Protein AF-X1IJF9-F1 (afdb_monomer_lite)

Sequence (77 aa):
LLNPFVVAGIVSFALSMLVWLYVLSRLELSVAFPFVALNYVLILFASHFLLKETITPVKIMGVAVIVLGVFLISRGA

Radius of gyration: 16.01 Å; chains: 1; bounding box: 35×37×36 Å

InterPro domains:
  IPR000390 Small drug/metabolite transporter protein family [PTHR30561] (4-74)
  IPR000620 EamA domain [PF00892] (5-74)
  IPR037185 Multidrug transporter EmrE superfamily [SSF103481] (4-76)

Structure (mmCIF, N/CA/C/O backbone):
data_AF-X1IJF9-F1
#
_entry.id   AF-X1IJF9-F1
#
loop_
_atom_site.group_PDB
_atom_site.id
_atom_site.type_symbol
_atom_site.label_atom_id
_atom_site.label_alt_id
_atom_site.label_comp_id
_atom_site.label_asym_id
_atom_site.label_entity_id
_atom_site.label_seq_id
_atom_site.pdbx_PDB_ins_code
_atom_site.Cartn_x
_atom_site.Cartn_y
_atom_site.Cartn_z
_atom_site.occupancy
_atom_site.B_iso_or_equiv
_atom_site.auth_seq_id
_atom_site.auth_comp_id
_atom_site.auth_asym_id
_atom_site.auth_atom_id
_atom_site.pdbx_PDB_model_num
ATOM 1 N N . LEU A 1 1 ? 19.443 10.515 -20.566 1.00 59.41 1 LEU A N 1
ATOM 2 C CA . LEU A 1 1 ? 18.909 11.320 -19.440 1.00 59.41 1 LEU A CA 1
ATOM 3 C C . LEU A 1 1 ? 17.380 11.382 -19.460 1.00 59.41 1 LEU A C 1
ATOM 5 O O . LEU A 1 1 ? 16.787 11.113 -18.429 1.00 59.41 1 LEU A O 1
ATOM 9 N N . LEU A 1 2 ? 16.730 11.614 -20.608 1.00 75.75 2 LEU A N 1
ATOM 10 C CA . LEU A 1 2 ? 15.271 11.474 -20.750 1.00 75.75 2 LEU A CA 1
ATOM 11 C C . LEU A 1 2 ? 14.911 10.105 -21.343 1.00 75.75 2 LEU A C 1
ATOM 13 O O . LEU A 1 2 ? 14.711 9.972 -22.545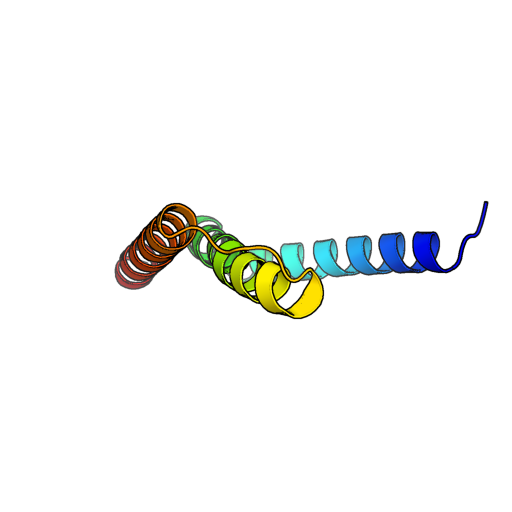 1.00 75.75 2 LEU A O 1
ATOM 17 N N . ASN A 1 3 ? 14.895 9.064 -20.509 1.00 92.19 3 ASN A N 1
ATOM 18 C CA . ASN A 1 3 ? 14.301 7.788 -20.907 1.00 92.19 3 ASN A CA 1
ATOM 19 C C . ASN A 1 3 ? 12.772 7.913 -20.743 1.00 92.19 3 ASN A C 1
ATOM 21 O O . ASN A 1 3 ? 12.336 8.219 -19.630 1.00 92.19 3 ASN A O 1
ATOM 25 N N . PRO A 1 4 ? 11.959 7.682 -21.792 1.00 90.62 4 PRO A N 1
ATOM 26 C CA . PRO A 1 4 ? 10.500 7.778 -21.710 1.00 90.62 4 PRO A CA 1
ATOM 27 C C . PRO A 1 4 ? 9.894 6.989 -20.543 1.00 90.62 4 PRO A C 1
ATOM 29 O O . PRO A 1 4 ? 8.977 7.480 -19.891 1.00 90.62 4 PRO A O 1
ATOM 32 N N . PHE A 1 5 ? 10.452 5.820 -20.208 1.00 93.19 5 PHE A N 1
ATOM 33 C CA . PHE A 1 5 ? 10.008 5.013 -19.066 1.00 93.19 5 PHE A CA 1
ATOM 34 C C . PHE A 1 5 ? 10.303 5.678 -17.718 1.00 93.19 5 PHE A C 1
ATOM 36 O O . PHE A 1 5 ? 9.495 5.601 -16.797 1.00 93.19 5 PHE A O 1
ATOM 43 N N . VAL A 1 6 ? 11.439 6.370 -17.606 1.00 93.12 6 VAL A N 1
ATOM 44 C CA . VAL A 1 6 ? 11.807 7.113 -16.392 1.00 93.12 6 VAL A CA 1
ATOM 45 C C . VAL A 1 6 ? 10.893 8.322 -16.221 1.00 93.12 6 VAL A C 1
ATOM 47 O O . VAL A 1 6 ? 10.380 8.549 -15.130 1.00 93.12 6 VAL A O 1
ATOM 50 N N . VAL A 1 7 ? 10.626 9.063 -17.301 1.00 93.88 7 VAL A N 1
ATOM 51 C CA . VAL A 1 7 ? 9.699 10.205 -17.270 1.00 93.88 7 VAL A CA 1
ATOM 52 C C . VAL A 1 7 ? 8.284 9.743 -16.917 1.00 93.88 7 VAL A C 1
ATOM 54 O O . VAL A 1 7 ? 7.652 10.340 -16.048 1.00 93.88 7 VAL A O 1
ATOM 57 N N . ALA A 1 8 ? 7.808 8.649 -17.517 1.00 94.62 8 ALA A N 1
ATOM 58 C CA . ALA A 1 8 ? 6.508 8.067 -17.190 1.00 94.62 8 ALA A CA 1
ATOM 59 C C . ALA A 1 8 ? 6.419 7.643 -15.714 1.00 94.62 8 ALA A C 1
ATOM 61 O O . ALA A 1 8 ? 5.424 7.937 -15.053 1.00 94.62 8 ALA A O 1
ATOM 62 N N . GLY A 1 9 ? 7.473 7.020 -15.175 1.00 93.38 9 GLY A N 1
ATOM 63 C CA . GLY A 1 9 ? 7.550 6.660 -13.758 1.00 93.38 9 GLY A CA 1
ATOM 64 C C . GLY A 1 9 ? 7.480 7.878 -12.833 1.00 93.38 9 GLY A C 1
ATOM 65 O O . GLY A 1 9 ? 6.711 7.873 -11.874 1.00 93.38 9 GLY A O 1
ATOM 66 N N . ILE A 1 10 ? 8.215 8.948 -13.153 1.00 94.69 10 ILE A N 1
ATOM 67 C CA . ILE A 1 10 ? 8.198 10.201 -12.380 1.00 94.69 10 ILE 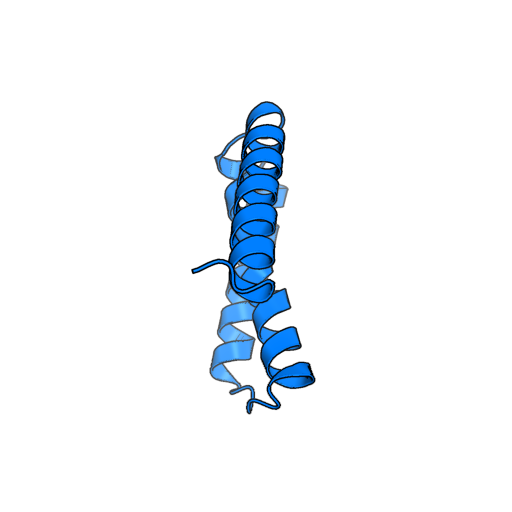A CA 1
ATOM 68 C C . ILE A 1 10 ? 6.803 10.838 -12.400 1.00 94.69 10 ILE A C 1
ATOM 70 O O . ILE A 1 10 ? 6.286 11.214 -11.348 1.00 94.69 10 ILE A O 1
ATOM 74 N N . VAL A 1 11 ? 6.168 10.928 -13.573 1.00 95.62 11 VAL A N 1
ATOM 75 C CA . VAL A 1 11 ? 4.811 11.483 -13.703 1.00 95.62 11 VAL A CA 1
ATOM 76 C C . VAL A 1 11 ? 3.802 10.635 -12.927 1.00 95.62 11 VAL A C 1
ATOM 78 O O . VAL A 1 11 ? 3.000 11.181 -12.172 1.00 95.62 11 VAL A O 1
ATOM 81 N N . SER A 1 12 ? 3.871 9.307 -13.041 1.00 95.62 12 SER A N 1
ATOM 82 C CA . SER A 1 12 ? 3.005 8.398 -12.284 1.00 95.62 12 SER A CA 1
ATOM 83 C C . SER A 1 12 ? 3.192 8.550 -10.773 1.00 95.62 12 SER A C 1
ATOM 85 O O . SER A 1 12 ? 2.214 8.505 -10.028 1.00 95.62 12 SER A O 1
ATOM 87 N N . PHE A 1 13 ? 4.427 8.744 -10.309 1.00 94.25 13 PHE A N 1
ATOM 88 C CA . PHE A 1 13 ? 4.718 8.957 -8.894 1.00 94.25 13 PHE A CA 1
ATOM 89 C C . PHE A 1 13 ? 4.147 10.289 -8.394 1.00 94.25 13 PHE A C 1
ATOM 91 O O . PHE A 1 13 ? 3.486 10.327 -7.356 1.00 94.25 13 PHE A O 1
ATOM 98 N N . ALA A 1 14 ? 4.322 11.367 -9.164 1.00 96.06 14 ALA A N 1
ATOM 99 C CA . ALA A 1 14 ? 3.736 12.667 -8.849 1.00 96.06 14 ALA A CA 1
ATOM 100 C C . ALA A 1 14 ? 2.200 12.594 -8.775 1.00 96.06 14 ALA A C 1
ATOM 102 O O . ALA A 1 14 ? 1.601 13.091 -7.822 1.00 96.06 14 ALA A O 1
ATOM 103 N N . LEU A 1 15 ? 1.557 11.908 -9.726 1.00 96.31 15 LEU A N 1
ATOM 104 C CA . LEU A 1 15 ? 0.109 11.682 -9.708 1.00 96.31 15 LEU A CA 1
ATOM 105 C C . LEU A 1 15 ? -0.332 10.853 -8.497 1.00 96.31 15 LEU A C 1
ATOM 107 O O . LEU A 1 15 ? -1.296 11.220 -7.828 1.00 96.31 15 LEU A O 1
ATOM 111 N N . SER A 1 16 ? 0.393 9.779 -8.173 1.00 93.31 16 SER A N 1
ATOM 112 C CA . SER A 1 16 ? 0.120 8.962 -6.986 1.00 93.31 16 SER A CA 1
ATOM 113 C C . SER A 1 16 ? 0.167 9.794 -5.704 1.00 93.31 16 SER A C 1
ATOM 115 O O . SER A 1 16 ? -0.684 9.622 -4.832 1.00 93.31 16 SER A O 1
ATOM 117 N N . MET A 1 17 ? 1.131 10.710 -5.588 1.00 95.06 17 MET A N 1
ATOM 118 C CA . MET A 1 17 ? 1.238 11.614 -4.443 1.00 95.06 17 MET A CA 1
ATOM 119 C C . MET A 1 17 ? 0.041 12.571 -4.357 1.00 95.06 17 MET A C 1
ATOM 121 O O . MET A 1 17 ? -0.511 12.752 -3.273 1.00 95.06 17 MET A O 1
ATOM 125 N N . LEU A 1 18 ? -0.401 13.147 -5.479 1.00 96.19 18 LEU A N 1
ATOM 126 C CA . LEU A 1 18 ? -1.576 14.027 -5.505 1.00 96.19 18 LEU A CA 1
ATOM 127 C C . LEU A 1 18 ? -2.856 13.291 -5.093 1.00 96.19 18 LEU A C 1
ATOM 129 O O . LEU A 1 18 ? -3.628 13.808 -4.286 1.00 96.19 18 LEU A O 1
ATOM 133 N N . VAL A 1 19 ? -3.059 12.072 -5.601 1.00 93.56 19 VAL A N 1
ATOM 134 C CA . VAL A 1 19 ? -4.194 11.222 -5.207 1.00 93.56 19 VAL A CA 1
ATOM 135 C C . VAL A 1 19 ? -4.135 10.910 -3.714 1.00 93.56 19 VAL A C 1
ATOM 137 O O . VAL A 1 19 ? -5.152 11.007 -3.031 1.00 93.56 19 VAL A O 1
ATOM 140 N N . TRP A 1 20 ? -2.953 10.594 -3.181 1.00 92.88 20 TRP A N 1
ATOM 141 C CA . TRP A 1 20 ? -2.791 10.317 -1.756 1.00 92.88 20 TRP A CA 1
ATOM 142 C C . TRP A 1 20 ? -3.131 11.529 -0.881 1.00 92.88 20 TRP A C 1
ATOM 144 O O . TRP A 1 20 ? -3.885 11.402 0.083 1.00 92.88 20 TRP A O 1
ATOM 154 N N . LEU A 1 21 ? -2.658 12.721 -1.252 1.00 94.12 21 LEU A N 1
ATOM 155 C CA . LEU A 1 21 ? -3.009 13.963 -0.556 1.00 94.12 21 LEU A CA 1
ATOM 156 C C . LEU A 1 21 ? -4.513 14.250 -0.618 1.00 94.12 21 LEU A C 1
ATOM 158 O O . LEU A 1 21 ? -5.104 14.659 0.381 1.00 94.12 21 LEU A O 1
ATOM 162 N N . TYR A 1 22 ? -5.150 13.997 -1.762 1.00 93.75 22 TYR A N 1
ATOM 163 C CA . TYR A 1 22 ? -6.598 14.126 -1.896 1.00 93.75 22 TYR A CA 1
ATOM 164 C C . TYR A 1 22 ? -7.346 13.179 -0.948 1.00 93.75 22 TYR A C 1
ATOM 166 O O . TYR A 1 22 ? -8.259 13.621 -0.250 1.00 93.75 22 TYR A O 1
ATOM 174 N N . VAL A 1 23 ? -6.940 11.909 -0.864 1.00 91.75 23 VAL A N 1
ATOM 175 C CA . VAL A 1 23 ? -7.533 10.934 0.066 1.00 91.75 23 VAL A CA 1
ATOM 176 C C . VAL A 1 23 ? -7.393 11.410 1.511 1.00 91.75 23 VAL A C 1
ATOM 178 O O . VAL A 1 23 ? -8.387 11.445 2.234 1.00 91.75 23 VAL A O 1
ATOM 181 N N . LEU A 1 24 ? -6.201 11.861 1.910 1.00 91.25 24 LEU A N 1
ATOM 182 C CA . LEU A 1 24 ? -5.952 12.378 3.261 1.00 91.25 24 LEU A CA 1
ATOM 183 C C . LEU A 1 24 ? -6.719 13.672 3.575 1.00 91.25 24 LEU A C 1
ATOM 185 O O . LEU A 1 24 ? -6.976 13.964 4.737 1.00 91.25 24 LEU A O 1
ATOM 189 N N . SER A 1 25 ? -7.120 14.444 2.561 1.00 93.00 25 SER A N 1
ATOM 190 C CA . SER A 1 25 ? -7.981 15.619 2.759 1.00 93.00 25 SER A CA 1
ATOM 191 C C . SER A 1 25 ? -9.445 15.269 3.065 1.00 93.00 25 SER A C 1
ATOM 193 O O . SER A 1 25 ? -10.212 16.143 3.471 1.00 93.00 25 SER A O 1
ATOM 195 N N . ARG A 1 26 ? -9.856 14.016 2.828 1.00 89.62 26 ARG A N 1
ATOM 196 C CA . ARG A 1 26 ? -11.253 13.555 2.925 1.00 89.62 26 ARG A CA 1
ATOM 197 C C . ARG A 1 26 ? -11.466 12.460 3.961 1.00 89.62 26 ARG A C 1
ATOM 199 O O . ARG A 1 26 ? -12.568 12.351 4.486 1.00 89.62 26 ARG A O 1
ATOM 206 N N . LEU A 1 27 ? -10.448 11.643 4.211 1.00 88.56 27 LEU A N 1
ATOM 207 C CA . LEU A 1 27 ? -10.487 10.516 5.132 1.00 88.56 27 LEU A CA 1
ATOM 208 C C . LEU A 1 27 ? -9.456 10.705 6.235 1.00 88.56 27 LEU A C 1
ATOM 210 O O . LEU A 1 27 ? -8.350 11.191 6.000 1.00 88.56 27 LEU A O 1
ATOM 214 N N . GLU A 1 28 ? -9.804 10.243 7.429 1.00 87.25 28 GLU A N 1
ATOM 215 C CA . GLU A 1 28 ? -8.847 10.148 8.519 1.00 87.25 28 GLU A CA 1
ATOM 216 C C . GLU A 1 28 ? -7.754 9.125 8.199 1.00 87.25 28 GLU A C 1
ATOM 218 O O . GLU A 1 28 ?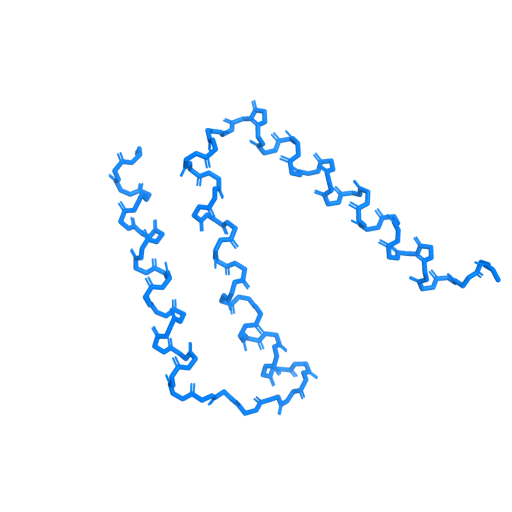 -7.975 8.100 7.545 1.00 87.25 28 GLU A O 1
ATOM 223 N N . LEU A 1 29 ? -6.555 9.394 8.712 1.00 84.12 29 LEU A N 1
ATOM 224 C CA . LEU A 1 29 ? -5.377 8.557 8.498 1.00 84.12 29 LEU A CA 1
ATOM 225 C C . LEU A 1 29 ? -5.603 7.116 9.002 1.00 84.12 29 LEU A C 1
ATOM 227 O O . LEU A 1 29 ? -5.158 6.158 8.373 1.00 84.12 29 LEU A O 1
ATOM 231 N N . SER A 1 30 ? -6.358 6.974 10.095 1.00 83.38 30 SER A N 1
ATOM 232 C CA . SER A 1 30 ? -6.800 5.710 10.703 1.00 83.38 30 SER A CA 1
ATOM 233 C C . SER A 1 30 ? -7.634 4.839 9.757 1.00 83.38 30 SER A C 1
ATOM 235 O O . SER A 1 30 ? -7.521 3.616 9.802 1.00 83.38 30 SER A O 1
ATOM 237 N N . VAL A 1 31 ? -8.431 5.457 8.882 1.00 82.44 31 VAL A N 1
ATOM 238 C CA . VAL A 1 31 ? -9.286 4.773 7.902 1.00 82.44 31 VAL A CA 1
ATOM 239 C C . VAL A 1 31 ? -8.529 4.524 6.601 1.00 82.44 31 VAL A C 1
ATOM 241 O O . VAL A 1 31 ? -8.644 3.447 6.022 1.00 82.44 31 VAL A O 1
ATOM 244 N N . ALA A 1 32 ? -7.709 5.477 6.150 1.00 87.00 32 ALA A N 1
ATOM 245 C CA . ALA A 1 32 ? -6.982 5.376 4.884 1.00 87.00 32 ALA A CA 1
ATOM 246 C C . ALA A 1 32 ? -5.900 4.275 4.885 1.00 87.00 32 ALA A C 1
ATOM 248 O O . ALA A 1 32 ? -5.752 3.549 3.900 1.00 87.00 32 ALA A O 1
ATOM 249 N N . PHE A 1 33 ? -5.152 4.120 5.982 1.00 84.69 33 PHE A N 1
ATOM 250 C CA . PHE A 1 33 ? -4.063 3.137 6.088 1.00 84.69 33 PHE A CA 1
ATOM 251 C C . PHE A 1 33 ? -4.506 1.671 5.900 1.00 84.69 33 PHE A C 1
ATOM 253 O O . PHE A 1 33 ? -3.838 0.945 5.160 1.00 84.69 33 PHE A O 1
ATOM 260 N N . PRO A 1 34 ? -5.628 1.216 6.487 1.00 84.31 34 PRO A N 1
ATOM 261 C CA . PRO A 1 34 ? -6.202 -0.094 6.190 1.00 84.31 34 PRO A CA 1
ATOM 262 C C . PRO A 1 34 ? -6.424 -0.341 4.691 1.00 84.31 34 PRO A C 1
ATOM 264 O O . PRO A 1 34 ? -6.047 -1.393 4.177 1.00 84.31 34 PRO A O 1
ATOM 267 N N . PHE A 1 35 ? -6.953 0.634 3.945 1.00 83.38 35 PHE A N 1
ATOM 268 C CA . PHE A 1 35 ? -7.142 0.481 2.497 1.00 83.38 35 PHE A CA 1
ATOM 269 C C . PHE A 1 35 ? -5.817 0.362 1.737 1.00 83.38 35 PHE A C 1
ATOM 271 O O . PHE A 1 35 ? -5.741 -0.397 0.772 1.00 83.38 35 PHE A O 1
ATOM 278 N N . VAL A 1 36 ? -4.750 1.028 2.190 1.00 88.56 36 VAL A N 1
ATOM 279 C CA . VAL A 1 36 ? -3.404 0.846 1.614 1.00 88.56 36 VAL A CA 1
ATOM 280 C C . VAL A 1 36 ? -2.924 -0.595 1.784 1.00 88.56 36 VAL A C 1
ATOM 282 O O . VAL A 1 36 ? -2.305 -1.146 0.874 1.00 88.56 36 VAL A O 1
ATOM 285 N N . ALA A 1 37 ? -3.251 -1.248 2.901 1.00 87.69 37 ALA A N 1
ATOM 286 C CA . ALA A 1 37 ? -2.886 -2.643 3.125 1.00 87.69 37 ALA A CA 1
ATOM 287 C C . ALA A 1 37 ? -3.570 -3.607 2.132 1.00 87.69 37 ALA A C 1
ATOM 289 O O . ALA A 1 37 ? -3.008 -4.654 1.809 1.00 87.69 37 ALA A O 1
ATOM 290 N N . LEU A 1 38 ? -4.720 -3.246 1.547 1.00 87.69 38 LEU A N 1
ATOM 291 C CA . LEU A 1 38 ? -5.334 -4.039 0.471 1.00 87.69 38 LEU A CA 1
ATOM 292 C C . LEU A 1 38 ? -4.481 -4.080 -0.805 1.00 87.69 38 LEU A C 1
ATOM 294 O O . LEU A 1 38 ? -4.651 -4.989 -1.617 1.00 87.69 38 LEU A O 1
ATOM 298 N N . ASN A 1 39 ? -3.508 -3.178 -0.966 1.00 91.56 39 ASN A N 1
ATOM 299 C CA . ASN A 1 39 ? -2.547 -3.261 -2.063 1.00 91.56 39 ASN A CA 1
ATOM 300 C C . ASN A 1 39 ? -1.758 -4.583 -2.028 1.00 91.56 39 ASN A C 1
ATOM 302 O O . ASN A 1 39 ? -1.423 -5.122 -3.075 1.00 91.56 39 ASN A O 1
ATOM 306 N N . TYR A 1 40 ? -1.543 -5.187 -0.853 1.00 90.25 40 TYR A N 1
ATOM 307 C CA . TYR A 1 40 ? -0.922 -6.514 -0.767 1.00 90.25 40 TYR A CA 1
ATOM 308 C C . TYR A 1 40 ? -1.749 -7.610 -1.454 1.00 90.25 40 TYR A C 1
ATOM 310 O O . TYR A 1 40 ? -1.171 -8.539 -2.016 1.00 90.25 40 TYR A O 1
ATOM 318 N N . VAL A 1 41 ? -3.082 -7.490 -1.468 1.00 92.19 41 VAL A N 1
ATOM 319 C CA . VAL A 1 41 ? -3.972 -8.393 -2.217 1.00 92.19 41 VAL A CA 1
ATOM 320 C C . VAL A 1 41 ? -3.728 -8.221 -3.716 1.00 92.19 41 VAL A C 1
ATOM 322 O O . VAL A 1 41 ? -3.498 -9.199 -4.426 1.00 92.19 41 VAL A O 1
ATOM 325 N N . LEU A 1 42 ? -3.722 -6.972 -4.191 1.00 90.94 42 LEU A N 1
ATOM 326 C CA . LEU A 1 42 ? -3.465 -6.641 -5.595 1.00 90.94 42 LEU A CA 1
ATOM 327 C C . LEU A 1 42 ? -2.076 -7.107 -6.037 1.00 90.94 42 LEU A C 1
ATOM 329 O O . LEU A 1 42 ? -1.958 -7.707 -7.100 1.00 90.94 42 LEU A O 1
ATOM 333 N N . ILE A 1 43 ? -1.048 -6.900 -5.211 1.00 91.69 43 ILE A N 1
ATOM 334 C CA . ILE A 1 43 ? 0.323 -7.354 -5.464 1.00 91.69 43 ILE A CA 1
ATOM 335 C C . ILE A 1 43 ? 0.381 -8.879 -5.560 1.00 91.69 43 ILE A C 1
ATOM 337 O O . ILE A 1 43 ? 1.036 -9.383 -6.465 1.00 91.69 43 ILE A O 1
ATOM 341 N N . LEU A 1 44 ? -0.309 -9.614 -4.682 1.00 92.19 44 LEU A N 1
ATOM 342 C CA . LEU A 1 44 ? -0.354 -11.080 -4.726 1.00 92.19 44 LEU A CA 1
ATOM 343 C C . LEU A 1 44 ? -0.943 -11.591 -6.051 1.00 92.19 44 LEU A C 1
ATOM 345 O O . LEU A 1 44 ? -0.394 -12.504 -6.667 1.00 92.19 44 LEU A O 1
ATOM 349 N N . PHE A 1 45 ? -2.049 -10.997 -6.504 1.00 91.38 45 PHE A N 1
ATOM 350 C CA . PHE A 1 45 ? -2.650 -11.355 -7.789 1.00 91.38 45 PHE A CA 1
ATOM 351 C C . PHE A 1 45 ? -1.763 -10.927 -8.960 1.00 91.38 45 PHE A C 1
ATOM 353 O O . PHE A 1 45 ? -1.502 -11.722 -9.862 1.00 91.38 45 PHE A O 1
ATOM 360 N N . ALA A 1 46 ? -1.257 -9.695 -8.938 1.00 91.69 46 ALA A N 1
ATOM 361 C CA . ALA A 1 46 ? -0.388 -9.161 -9.977 1.00 91.69 46 ALA A CA 1
ATOM 362 C C . ALA A 1 46 ? 0.901 -9.982 -10.118 1.00 91.69 46 ALA A C 1
ATOM 364 O O . ALA A 1 46 ? 1.295 -10.297 -11.240 1.00 91.69 46 ALA A O 1
ATOM 365 N N . SER A 1 47 ? 1.535 -10.389 -9.017 1.00 90.88 47 SER A N 1
ATOM 366 C CA . SER A 1 47 ? 2.755 -11.199 -9.064 1.00 90.88 47 SER A CA 1
ATOM 367 C C . SER A 1 47 ? 2.502 -12.591 -9.640 1.00 90.88 47 SER A C 1
ATOM 369 O O . SER A 1 47 ? 3.334 -13.114 -10.381 1.00 90.88 47 SER A O 1
ATOM 371 N N . HIS A 1 48 ? 1.328 -13.169 -9.401 1.00 89.50 48 HIS A N 1
ATOM 372 C CA . HIS A 1 48 ? 0.966 -14.445 -10.001 1.00 89.50 48 HIS A CA 1
ATOM 373 C C . HIS A 1 48 ? 0.620 -14.338 -11.489 1.00 89.50 48 HIS A C 1
ATOM 375 O O . HIS A 1 48 ? 1.084 -15.151 -12.282 1.00 89.50 48 HIS A O 1
ATOM 381 N N . PHE A 1 49 ? -0.158 -13.331 -11.895 1.00 90.94 49 PHE A N 1
ATOM 382 C CA . PHE A 1 49 ? -0.611 -13.208 -13.285 1.00 90.94 49 PHE A CA 1
ATOM 383 C C . PHE A 1 49 ? 0.431 -12.577 -14.220 1.00 90.94 49 PHE A C 1
ATOM 385 O O . PHE A 1 49 ? 0.601 -13.051 -15.343 1.00 90.94 49 PHE A O 1
ATOM 392 N N . LEU A 1 50 ? 1.131 -11.524 -13.782 1.00 92.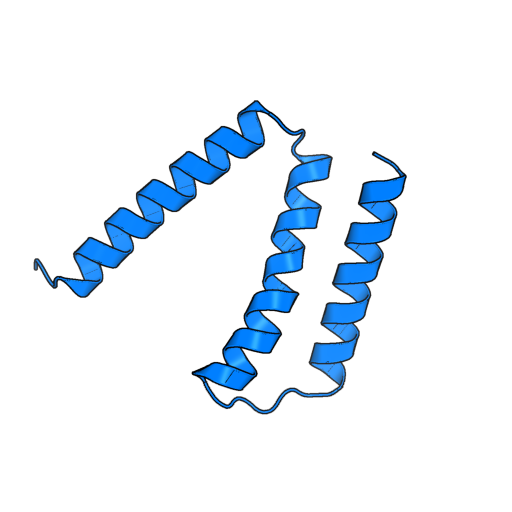88 50 LEU A N 1
ATOM 393 C CA . LEU A 1 50 ? 2.097 -10.790 -14.614 1.00 92.88 50 LEU A CA 1
ATOM 394 C C . LEU A 1 50 ? 3.495 -11.402 -14.539 1.00 92.88 50 LEU A C 1
ATOM 396 O O . LEU A 1 50 ? 4.142 -11.595 -15.566 1.00 92.88 50 LEU A O 1
ATOM 400 N N . LEU A 1 51 ? 3.957 -11.701 -13.322 1.00 91.12 51 LEU A N 1
ATOM 401 C CA . LEU A 1 51 ? 5.318 -12.187 -13.074 1.00 91.12 51 LEU A CA 1
ATOM 402 C C . LEU A 1 51 ? 5.398 -13.720 -13.028 1.00 91.12 51 LEU A C 1
ATOM 404 O O . LEU A 1 51 ? 6.501 -14.263 -13.015 1.00 91.12 51 LEU A O 1
ATOM 408 N N . LYS A 1 52 ? 4.250 -14.420 -13.053 1.00 90.00 52 LYS A N 1
ATOM 409 C CA . LYS A 1 52 ? 4.153 -15.890 -12.957 1.00 90.00 52 LYS A CA 1
ATOM 410 C C . LYS A 1 52 ? 4.858 -16.448 -11.719 1.00 90.00 52 LYS A C 1
ATOM 412 O O . LYS A 1 52 ? 5.371 -17.565 -11.739 1.00 90.00 52 LYS A O 1
ATOM 417 N N . GLU A 1 53 ? 4.882 -15.675 -10.633 1.00 89.62 53 GLU A N 1
ATOM 418 C CA . GLU A 1 53 ? 5.465 -16.122 -9.375 1.00 89.62 53 GLU A CA 1
ATOM 419 C C . GLU A 1 53 ? 4.606 -17.210 -8.724 1.00 89.62 53 GLU A C 1
ATOM 421 O O . GLU A 1 53 ? 3.368 -17.157 -8.707 1.00 89.62 53 GLU A O 1
ATOM 426 N N . THR A 1 54 ? 5.279 -18.189 -8.121 1.00 87.56 54 THR A N 1
ATOM 427 C CA . THR A 1 54 ? 4.623 -19.203 -7.302 1.00 87.56 54 THR A CA 1
ATOM 428 C C . THR A 1 54 ? 4.108 -18.556 -6.021 1.00 87.56 54 THR A C 1
ATOM 430 O O . THR A 1 54 ? 4.883 -18.123 -5.160 1.00 87.56 54 THR A O 1
ATOM 433 N N . ILE A 1 55 ? 2.785 -18.501 -5.869 1.00 88.00 55 ILE A N 1
ATOM 434 C CA . ILE A 1 55 ? 2.178 -18.069 -4.615 1.00 88.00 55 ILE A CA 1
ATOM 435 C C . ILE A 1 55 ? 2.332 -19.201 -3.596 1.00 88.00 55 ILE A C 1
ATOM 437 O O . ILE A 1 55 ? 1.813 -20.299 -3.783 1.00 88.00 55 ILE A O 1
ATOM 441 N N . THR A 1 56 ? 3.025 -18.928 -2.492 1.00 91.94 56 THR A N 1
ATOM 442 C CA . THR A 1 56 ? 3.115 -19.880 -1.385 1.00 91.94 56 THR A CA 1
ATOM 443 C C . THR A 1 56 ? 1.851 -19.820 -0.519 1.00 91.94 56 THR A C 1
ATOM 445 O O . THR A 1 56 ? 1.285 -18.737 -0.335 1.00 91.94 56 THR A O 1
ATOM 448 N N . PRO A 1 57 ? 1.433 -20.941 0.099 1.00 91.06 57 PRO A N 1
ATOM 449 C CA . PRO A 1 57 ? 0.304 -20.949 1.033 1.00 91.06 57 PRO A CA 1
ATOM 450 C C . PRO A 1 57 ? 0.458 -19.932 2.174 1.00 91.06 57 PRO A C 1
ATOM 452 O O . PRO A 1 57 ? -0.511 -19.309 2.595 1.00 91.06 57 PRO A O 1
ATOM 455 N N . VAL A 1 58 ? 1.694 -19.694 2.625 1.00 93.69 58 VAL A N 1
ATOM 456 C CA . VAL A 1 58 ? 2.013 -18.698 3.659 1.00 93.69 58 VAL A CA 1
ATOM 457 C C . VAL A 1 58 ? 1.675 -17.273 3.205 1.00 93.69 58 VAL A C 1
ATOM 459 O O . VAL A 1 58 ? 1.088 -16.522 3.982 1.00 93.69 58 VAL A O 1
ATOM 462 N N . LYS A 1 59 ? 1.976 -16.898 1.948 1.00 90.19 59 LYS A N 1
ATOM 463 C CA . LYS A 1 59 ? 1.603 -15.578 1.404 1.00 90.19 59 LYS A CA 1
ATOM 464 C C . LYS A 1 59 ? 0.081 -15.401 1.378 1.00 90.19 59 LYS A C 1
ATOM 466 O O . LYS A 1 59 ? -0.407 -14.335 1.740 1.00 90.19 59 LYS A O 1
ATOM 471 N N . ILE A 1 60 ? -0.664 -16.448 1.014 1.00 92.62 60 ILE A N 1
ATOM 472 C CA . ILE A 1 60 ? -2.137 -16.422 0.998 1.00 92.62 60 ILE A CA 1
ATOM 473 C C . ILE A 1 60 ? -2.685 -16.212 2.410 1.00 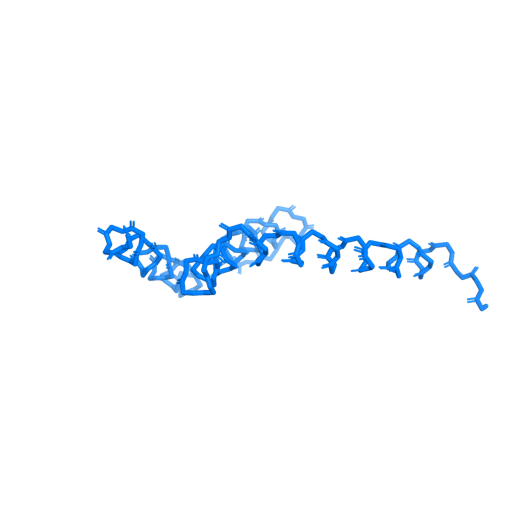92.62 60 ILE A C 1
ATOM 475 O O . ILE A 1 60 ? -3.531 -15.343 2.607 1.00 92.62 60 ILE A O 1
ATOM 479 N N . MET A 1 61 ? -2.175 -16.952 3.401 1.00 95.06 61 MET A N 1
ATOM 480 C CA . MET A 1 61 ? -2.589 -16.769 4.796 1.00 95.06 61 MET A CA 1
ATOM 481 C C . MET A 1 61 ? -2.280 -15.357 5.303 1.00 95.06 61 MET A C 1
ATOM 483 O O . MET A 1 61 ? -3.136 -14.737 5.927 1.00 95.06 61 MET A O 1
ATOM 487 N N . GLY A 1 62 ? -1.098 -14.817 4.994 1.00 92.62 62 GLY A N 1
ATOM 488 C CA . GLY A 1 62 ? -0.741 -13.442 5.355 1.00 92.62 62 GLY A CA 1
ATOM 489 C C . GLY A 1 62 ? -1.698 -12.410 4.753 1.00 92.62 62 GLY A C 1
ATOM 490 O O . GLY A 1 62 ? -2.185 -11.533 5.464 1.00 92.62 62 GLY A O 1
ATOM 491 N N . VAL A 1 63 ? -2.036 -12.551 3.467 1.00 93.19 63 VAL A N 1
ATOM 492 C CA . VAL A 1 63 ? -3.021 -11.683 2.802 1.00 93.19 63 VAL A CA 1
ATOM 493 C C . VAL A 1 63 ? -4.409 -11.824 3.431 1.00 93.19 63 VAL A C 1
ATOM 495 O O . VAL A 1 63 ? -5.068 -10.812 3.660 1.00 93.19 63 VAL A O 1
ATOM 498 N N . ALA A 1 64 ? -4.842 -13.037 3.781 1.00 93.75 64 ALA A N 1
ATOM 499 C CA . ALA A 1 64 ? -6.117 -13.249 4.468 1.00 93.75 64 ALA A CA 1
ATOM 500 C C . ALA A 1 64 ? -6.165 -12.537 5.834 1.00 93.75 64 ALA A C 1
ATOM 502 O O . ALA A 1 64 ? -7.167 -11.900 6.157 1.00 93.75 64 ALA A O 1
ATOM 503 N N . VAL A 1 65 ? -5.073 -12.578 6.605 1.00 93.56 65 VAL A N 1
ATOM 504 C CA . VAL A 1 65 ? -4.953 -11.852 7.882 1.00 93.56 65 VAL A CA 1
ATOM 505 C C . VAL A 1 65 ? -5.019 -10.339 7.672 1.00 93.56 65 VAL A C 1
ATOM 507 O O . VAL A 1 65 ? -5.723 -9.659 8.416 1.00 93.56 65 VAL A O 1
ATOM 510 N N . ILE A 1 66 ? -4.348 -9.808 6.643 1.00 92.00 66 ILE A N 1
ATOM 511 C CA . ILE A 1 66 ? -4.429 -8.382 6.292 1.00 92.00 66 ILE A CA 1
ATOM 512 C C . ILE A 1 66 ? -5.878 -7.994 5.982 1.00 92.00 66 ILE A C 1
ATOM 514 O O . ILE A 1 66 ? -6.384 -7.036 6.559 1.00 92.00 66 ILE A O 1
ATOM 518 N N . VAL A 1 67 ? -6.567 -8.756 5.127 1.00 91.75 67 VAL A N 1
ATOM 519 C CA . VAL A 1 67 ? -7.968 -8.488 4.755 1.00 91.75 67 VAL A CA 1
ATOM 520 C C . VAL A 1 67 ? -8.884 -8.515 5.980 1.00 91.75 67 VAL A C 1
ATOM 522 O O . VAL A 1 67 ? -9.712 -7.619 6.138 1.00 91.75 67 VAL A O 1
ATOM 525 N N . LEU A 1 68 ? -8.714 -9.494 6.874 1.00 92.38 68 LEU A N 1
ATOM 526 C CA . LEU A 1 68 ? -9.466 -9.559 8.130 1.00 92.38 68 LEU A CA 1
ATOM 527 C C . LEU A 1 68 ? -9.196 -8.342 9.023 1.00 92.38 68 LEU A C 1
ATOM 529 O O . LEU A 1 68 ? -10.140 -7.761 9.554 1.00 92.38 68 LEU A O 1
ATOM 533 N N . GLY A 1 69 ? -7.936 -7.921 9.158 1.00 89.06 69 GLY A N 1
ATOM 534 C CA . GLY A 1 69 ? -7.573 -6.724 9.918 1.00 89.06 69 GLY A CA 1
ATOM 535 C C . GLY A 1 69 ? -8.229 -5.460 9.360 1.00 89.06 69 GLY A C 1
ATOM 536 O O . GLY A 1 69 ? -8.826 -4.692 10.113 1.00 89.06 69 GLY A O 1
ATOM 5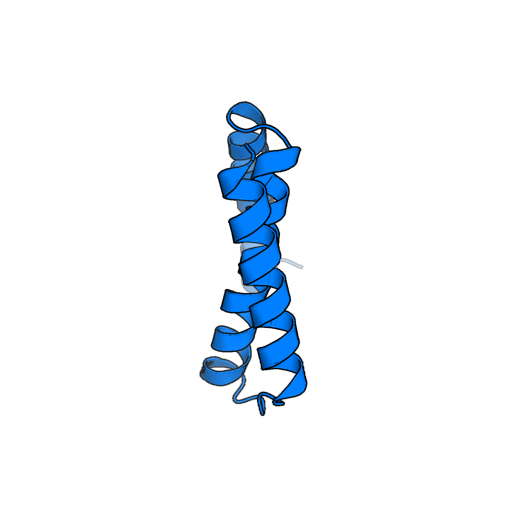37 N N . VAL A 1 70 ? -8.196 -5.280 8.036 1.00 88.94 70 VAL A N 1
ATOM 538 C CA . VAL A 1 70 ? -8.860 -4.156 7.357 1.00 88.94 70 VAL A CA 1
ATOM 539 C C . VAL A 1 70 ? -10.369 -4.187 7.585 1.00 88.94 70 VAL A C 1
ATOM 541 O O . VAL A 1 70 ? -10.957 -3.156 7.912 1.00 88.94 70 VAL A O 1
ATOM 544 N N . PHE A 1 71 ? -10.995 -5.362 7.477 1.00 88.00 71 PHE A N 1
ATOM 545 C CA . PHE A 1 71 ? -12.424 -5.528 7.730 1.00 88.00 71 PHE A CA 1
ATOM 546 C C . PHE A 1 71 ? -12.801 -5.124 9.159 1.00 88.00 71 PHE A C 1
ATOM 548 O O . PHE A 1 71 ? -13.733 -4.342 9.343 1.00 88.00 71 PHE A O 1
ATOM 555 N N . LEU A 1 72 ? -12.060 -5.591 10.167 1.00 87.69 72 LEU A N 1
ATOM 556 C CA . LEU A 1 72 ? -12.317 -5.246 11.567 1.00 87.69 72 LEU A CA 1
ATOM 557 C C . LEU A 1 72 ? -12.196 -3.740 11.824 1.00 87.69 72 LEU A C 1
ATOM 559 O O . LEU A 1 72 ? -13.077 -3.167 12.461 1.00 87.69 72 LEU A O 1
ATOM 563 N N . ILE A 1 73 ? -11.160 -3.091 11.282 1.00 84.50 73 ILE A N 1
ATOM 564 C CA . ILE A 1 73 ? -10.974 -1.638 11.421 1.00 84.50 73 ILE A CA 1
ATOM 565 C C . ILE A 1 73 ? -12.113 -0.883 10.729 1.00 84.50 73 ILE A C 1
ATOM 567 O O . ILE A 1 73 ? -12.680 0.030 11.316 1.00 84.50 73 ILE A O 1
ATOM 571 N N . SER A 1 74 ? -12.519 -1.313 9.530 1.00 80.25 74 SER A N 1
ATOM 572 C CA . SER A 1 74 ? -13.624 -0.685 8.791 1.00 80.25 74 SER A CA 1
ATOM 573 C C . SER A 1 74 ? -14.983 -0.807 9.485 1.00 80.25 74 SER A C 1
ATOM 575 O O . SER A 1 74 ? -15.877 -0.016 9.210 1.00 80.25 74 SER A O 1
ATOM 577 N N . ARG A 1 75 ? -15.161 -1.794 10.378 1.00 77.88 75 ARG A N 1
ATOM 578 C CA . ARG A 1 75 ? -16.387 -1.938 11.178 1.00 77.88 75 ARG A CA 1
ATOM 579 C C . ARG A 1 75 ? -16.383 -1.097 12.452 1.00 77.88 75 ARG A C 1
ATOM 581 O O . ARG A 1 75 ? -17.456 -0.891 13.010 1.00 77.88 75 ARG A O 1
ATOM 588 N N . GLY A 1 76 ? -15.204 -0.710 12.940 1.00 66.19 76 GLY A N 1
ATOM 589 C CA . GLY A 1 76 ? -15.035 0.093 14.152 1.00 66.19 76 GLY A CA 1
ATOM 590 C C . GLY A 1 76 ? -14.841 1.591 13.897 1.00 66.19 76 GLY A C 1
ATOM 591 O O . GLY A 1 76 ? -14.771 2.339 14.869 1.00 66.19 76 GLY A O 1
ATOM 592 N N . ALA A 1 77 ? -14.724 1.995 12.629 1.00 57.91 77 ALA A N 1
ATOM 593 C CA . ALA A 1 77 ? -14.623 3.380 12.170 1.00 57.91 77 ALA A CA 1
ATOM 594 C C . ALA A 1 77 ? -15.995 3.981 11.832 1.00 57.91 77 ALA A C 1
ATOM 596 O O . ALA A 1 77 ? -16.899 3.209 11.434 1.00 57.91 77 ALA A O 1
#

Foldseek 3Di:
DDDVVVVVVVVVVVVVVVVVVVCVVPDPPLLVVLVVLCVLVVVLVCCCPPVVDDDDPVSVVVNVVSPVVNVVSVVVD

Secondary structure (DSSP, 8-state):
---HHHHHHHHHHHHHHHHHHHHHTTS-HHHHHHHHHTHHHHHHHHHHHTS-----HHHHHHHHHHHHHHHHHHHH-

Organism: NCBI:txid412755

pLDDT: mean 89.34, std 7.02, range [57.91, 96.31]